Protein AF-W2K6X1-F1 (afdb_monomer)

Radius of gyration: 12.88 Å; Cα contacts (8 Å, |Δi|>4): 106; chains: 1; bounding box: 32×16×34 Å

Secondary structure (DSSP, 8-state):
-EEES---TTTT-S--SSPPTTSS------S-HHHHHHHHHHHHHTT---EEE--SHHHH--

InterPro domains:
  IPR013108 Amidohydrolase 3 [PF07969] (1-61)

pLDDT: mean 97.3, std 2.52, range [80.06, 98.62]

Mean predicted aligned error: 2.1 Å

Foldseek 3Di:
DEEEQWDDVVVLQQAEPQHDPPDRRRHHGPDDPVRVVVVVVVQVVVVHDYDYDHDYPVSVPD

Organism: Phytophthora nicotianae (NCBI:txid4792)

Sequence (62 aa):
MKIFSDGSLGAETAALRAPYKGTSNKGILMNSDEDLVKKISDANEAGYRVEIHAIGTSATNR

Nearest PDB structures (foldseek):
  3icj-assembly1_A  TM=9.303E-01  e=2.545E-04  Pyrococcus furiosus
  3igh-assembly1_X-2  TM=8.755E-01  e=2.378E-04  Pyrococcus horikoshii
  3v7e-assembly1_A  TM=7.888E-01  e=5.631E+00  Bacillus subtilis
  7m2u-assembly1_7  TM=4.379E-01  e=5.263E+00  Saccharomyces cerevisiae S288C

Structure (mmCIF, N/CA/C/O backbone):
data_AF-W2K6X1-F1
#
_entry.id   AF-W2K6X1-F1
#
loop_
_atom_site.group_PDB
_atom_site.id
_atom_site.type_symbol
_atom_site.label_atom_id
_atom_site.label_alt_id
_atom_site.label_comp_id
_atom_site.label_asym_id
_atom_site.label_entity_id
_atom_site.label_seq_id
_atom_site.pdbx_PDB_ins_code
_atom_site.Cartn_x
_atom_site.Cartn_y
_atom_site.Cartn_z
_atom_site.occupancy
_atom_site.B_iso_or_equiv
_atom_site.auth_seq_id
_atom_site.auth_comp_id
_atom_site.auth_asym_id
_atom_site.auth_atom_id
_atom_site.pdbx_PDB_model_num
ATOM 1 N N . MET A 1 1 ? -13.884 5.689 8.161 1.00 93.69 1 MET A N 1
ATOM 2 C CA . MET A 1 1 ? -12.419 5.864 8.100 1.00 93.69 1 MET A CA 1
ATOM 3 C C . MET A 1 1 ? -11.909 5.312 6.779 1.00 93.69 1 MET A C 1
ATOM 5 O O . MET A 1 1 ? -12.299 4.210 6.411 1.00 93.69 1 MET A O 1
ATOM 9 N N . LYS A 1 2 ? -11.062 6.065 6.072 1.00 97.19 2 LYS A N 1
ATOM 10 C CA . LYS A 1 2 ? -10.394 5.610 4.848 1.00 97.19 2 LYS A CA 1
ATOM 11 C C . LYS A 1 2 ? -8.923 5.336 5.151 1.00 97.19 2 LYS A C 1
ATOM 13 O O . LYS A 1 2 ? -8.250 6.208 5.692 1.00 97.19 2 LYS A O 1
ATOM 18 N N . ILE A 1 3 ? -8.446 4.145 4.805 1.00 97.44 3 ILE A N 1
ATOM 19 C CA . ILE A 1 3 ? -7.049 3.725 4.952 1.00 97.44 3 ILE A CA 1
ATOM 20 C C . ILE A 1 3 ? -6.467 3.459 3.560 1.00 97.44 3 ILE A C 1
ATOM 22 O O . ILE A 1 3 ? -7.156 2.935 2.684 1.00 97.44 3 ILE A O 1
ATOM 26 N N . PHE A 1 4 ? -5.202 3.818 3.359 1.00 97.69 4 PHE A N 1
ATOM 27 C CA . PHE A 1 4 ? -4.426 3.455 2.175 1.00 97.69 4 PHE A CA 1
ATOM 28 C C . PHE A 1 4 ? -3.351 2.458 2.591 1.00 97.69 4 PHE A C 1
ATOM 30 O O . PHE A 1 4 ? -2.534 2.760 3.463 1.00 97.69 4 PHE A O 1
ATOM 37 N N . SER A 1 5 ? -3.388 1.263 2.008 1.00 97.44 5 SER A N 1
ATOM 38 C CA . SER A 1 5 ? -2.389 0.217 2.248 1.00 97.44 5 SER A CA 1
ATOM 39 C C . SER A 1 5 ? -1.202 0.332 1.294 1.00 97.44 5 SER A C 1
ATOM 41 O O . SER A 1 5 ? -0.097 -0.081 1.646 1.00 97.44 5 SER A O 1
ATOM 43 N N . ASP A 1 6 ? -1.415 0.919 0.118 1.00 98.44 6 ASP A N 1
ATOM 44 C CA . ASP A 1 6 ? -0.401 1.180 -0.897 1.00 98.44 6 ASP A CA 1
ATOM 45 C C . ASP A 1 6 ? -0.793 2.334 -1.838 1.00 98.44 6 ASP A C 1
ATOM 47 O O . ASP A 1 6 ? -1.786 3.034 -1.621 1.00 98.44 6 ASP A O 1
ATOM 51 N N . GLY A 1 7 ? 0.039 2.568 -2.858 1.00 98.31 7 GLY A N 1
ATOM 52 C CA . GLY A 1 7 ? -0.172 3.601 -3.869 1.00 98.31 7 GLY A CA 1
ATOM 53 C C . GLY A 1 7 ? -0.935 3.114 -5.104 1.00 98.31 7 GLY A C 1
ATOM 54 O O . GLY A 1 7 ? -2.029 2.561 -5.014 1.00 98.31 7 GLY A 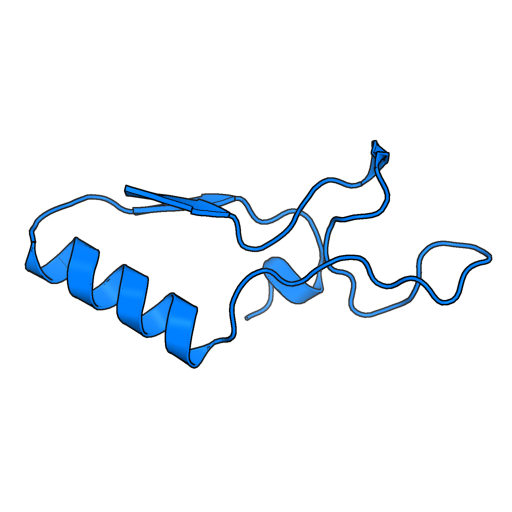O 1
ATOM 55 N N . SER A 1 8 ? -0.374 3.367 -6.289 1.00 98.50 8 SER A N 1
ATOM 56 C CA . SER A 1 8 ? -0.990 3.032 -7.581 1.00 98.50 8 SER A CA 1
ATOM 57 C C . SER A 1 8 ? -0.016 2.335 -8.529 1.00 98.50 8 SER A C 1
ATOM 59 O O . SER A 1 8 ? 1.199 2.477 -8.392 1.00 98.50 8 SER A O 1
ATOM 61 N N . LEU A 1 9 ? -0.547 1.606 -9.517 1.00 98.25 9 LEU A N 1
ATOM 62 C CA . LEU A 1 9 ? 0.271 0.968 -10.557 1.00 98.25 9 LEU A CA 1
ATOM 63 C C . LEU A 1 9 ? 0.965 1.996 -11.458 1.00 98.25 9 LEU A C 1
ATOM 65 O O . LEU A 1 9 ? 2.131 1.819 -11.785 1.00 98.25 9 LEU A O 1
ATOM 69 N N . GLY A 1 10 ? 0.269 3.075 -11.839 1.00 97.88 10 GLY A N 1
ATOM 70 C CA . GLY A 1 10 ? 0.798 4.075 -12.776 1.00 97.88 10 GLY A CA 1
ATOM 71 C C . GLY A 1 10 ? 2.004 4.848 -12.240 1.00 97.88 10 GLY A C 1
ATOM 72 O O . GLY A 1 10 ? 2.874 5.229 -13.012 1.00 97.88 10 GLY A O 1
ATOM 73 N N . ALA A 1 11 ? 2.079 5.039 -10.921 1.00 98.00 11 ALA A N 1
ATOM 74 C CA . ALA A 1 11 ? 3.233 5.641 -10.254 1.00 98.00 11 ALA A CA 1
ATOM 75 C C . ALA A 1 11 ? 4.237 4.597 -9.723 1.00 98.00 11 ALA A C 1
ATOM 77 O O . ALA A 1 11 ? 5.135 4.959 -8.972 1.00 98.00 11 ALA A O 1
ATOM 78 N N . GLU A 1 12 ? 4.044 3.309 -10.029 1.00 98.31 12 GLU A N 1
ATOM 79 C CA . GLU A 1 12 ? 4.818 2.179 -9.489 1.00 98.31 12 GLU A CA 1
ATOM 80 C C . GLU A 1 12 ? 4.933 2.153 -7.951 1.00 98.31 12 GLU A C 1
ATOM 82 O O . GLU A 1 12 ? 5.947 1.749 -7.378 1.00 98.31 12 GLU A O 1
ATOM 87 N N . THR A 1 13 ? 3.880 2.590 -7.258 1.00 98.56 13 THR A N 1
ATOM 88 C CA . THR A 1 13 ? 3.819 2.640 -5.786 1.00 98.56 13 THR A CA 1
ATOM 89 C C . THR A 1 13 ? 2.848 1.627 -5.187 1.00 98.56 13 THR A C 1
ATOM 91 O O . THR A 1 13 ? 2.862 1.435 -3.973 1.00 98.56 13 THR A O 1
ATOM 94 N N . ALA A 1 14 ? 2.035 0.942 -5.998 1.00 98.62 14 ALA 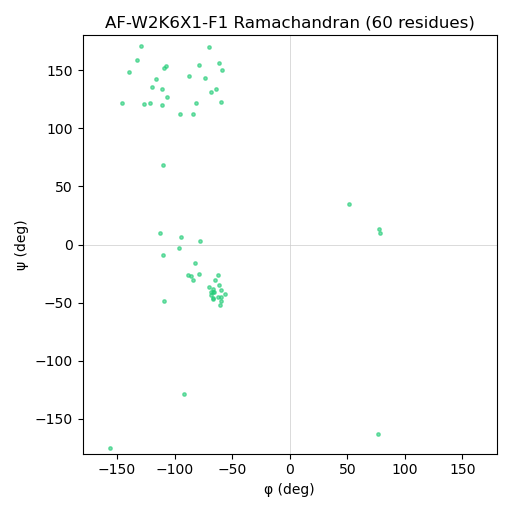A N 1
ATOM 95 C CA . ALA A 1 14 ? 1.255 -0.199 -5.522 1.00 98.62 14 ALA A CA 1
ATOM 96 C C . ALA A 1 14 ? 2.198 -1.330 -5.081 1.00 98.62 14 ALA A C 1
ATOM 98 O O . ALA A 1 14 ? 3.162 -1.639 -5.786 1.00 98.62 14 ALA A O 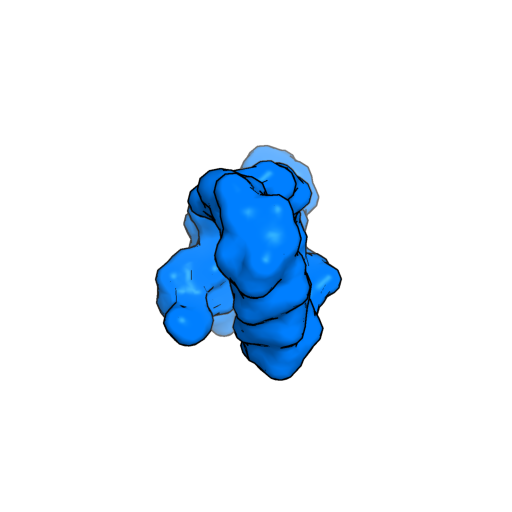1
ATOM 99 N N . ALA A 1 15 ? 1.945 -1.926 -3.917 1.00 98.44 15 ALA A N 1
ATOM 100 C CA . ALA A 1 15 ? 2.880 -2.841 -3.266 1.00 98.44 15 ALA A CA 1
ATOM 101 C C . ALA A 1 15 ? 2.746 -4.265 -3.825 1.00 98.44 15 ALA A C 1
ATOM 103 O O . ALA A 1 15 ? 1.738 -4.938 -3.608 1.00 98.44 15 ALA A O 1
ATOM 104 N N . LEU A 1 16 ? 3.763 -4.758 -4.529 1.00 98.31 16 LEU A N 1
ATOM 105 C CA . LEU A 1 16 ? 3.750 -6.049 -5.221 1.00 98.31 16 LEU A CA 1
ATOM 106 C C . LEU A 1 16 ? 4.651 -7.083 -4.533 1.00 98.31 16 LEU A C 1
ATOM 108 O O . LEU A 1 16 ? 5.663 -6.750 -3.915 1.00 98.31 16 LEU A O 1
ATOM 112 N N . ARG A 1 17 ? 4.315 -8.373 -4.663 1.00 97.12 17 ARG A N 1
ATOM 113 C CA . ARG A 1 17 ? 5.166 -9.471 -4.155 1.00 97.12 17 ARG A CA 1
ATOM 114 C C . ARG A 1 17 ? 6.452 -9.624 -4.981 1.00 97.12 17 ARG A C 1
ATOM 116 O O . ARG A 1 17 ? 7.532 -9.892 -4.439 1.00 97.12 17 ARG A O 1
ATOM 123 N N . ALA A 1 18 ? 6.334 -9.405 -6.288 1.00 97.31 18 ALA A N 1
ATOM 124 C CA . ALA A 1 18 ? 7.431 -9.380 -7.250 1.00 97.31 18 ALA A CA 1
ATOM 125 C C . ALA A 1 18 ? 7.711 -7.940 -7.722 1.00 97.31 18 ALA A C 1
ATOM 127 O O . ALA A 1 18 ? 6.794 -7.122 -7.688 1.00 97.31 18 ALA A O 1
ATOM 128 N N . PRO A 1 19 ? 8.944 -7.617 -8.155 1.00 98.31 19 PRO A N 1
ATOM 129 C CA . PRO A 1 19 ? 9.259 -6.283 -8.658 1.00 98.31 19 PRO A CA 1
ATOM 130 C C . PRO A 1 19 ? 8.458 -5.894 -9.903 1.00 98.31 19 PRO A C 1
ATOM 132 O O . PRO A 1 19 ? 8.033 -6.757 -10.678 1.00 98.31 19 PRO A O 1
ATOM 135 N N . TYR A 1 20 ? 8.315 -4.588 -10.123 1.00 98.25 20 TYR A N 1
ATOM 136 C CA . TYR A 1 20 ? 7.859 -4.048 -11.400 1.00 98.25 20 TYR A CA 1
ATOM 137 C C . TYR A 1 20 ? 8.810 -4.473 -12.527 1.00 98.25 20 TYR A C 1
ATOM 139 O O . TYR A 1 20 ? 10.002 -4.728 -12.328 1.00 98.25 20 TYR A O 1
ATOM 147 N N . LYS A 1 21 ? 8.267 -4.605 -13.740 1.00 97.75 21 LYS A N 1
ATOM 148 C CA . LYS A 1 21 ? 9.003 -5.162 -14.878 1.00 97.75 21 LYS A CA 1
ATOM 149 C C . LYS A 1 21 ? 10.255 -4.331 -15.173 1.00 97.75 21 LYS A C 1
ATOM 151 O O . LYS A 1 21 ? 10.157 -3.155 -15.492 1.00 97.75 21 LYS A O 1
ATOM 156 N N . GLY A 1 22 ? 11.418 -4.982 -15.146 1.00 97.75 22 GLY A N 1
ATOM 157 C CA . GLY A 1 22 ? 12.700 -4.342 -15.456 1.00 97.75 22 GLY A CA 1
ATOM 158 C C . GLY A 1 22 ? 13.280 -3.500 -14.318 1.00 97.75 22 GLY A C 1
ATOM 159 O O . GLY A 1 22 ? 14.261 -2.797 -14.541 1.00 97.75 22 GLY A O 1
ATOM 160 N N . THR A 1 23 ? 12.712 -3.571 -13.112 1.00 97.94 23 THR A N 1
ATOM 161 C CA . THR A 1 23 ? 13.192 -2.825 -11.945 1.00 97.94 23 THR A CA 1
ATOM 162 C C . THR A 1 23 ? 13.380 -3.752 -10.739 1.00 97.94 23 THR A C 1
ATOM 164 O O . THR A 1 23 ? 13.002 -4.925 -10.756 1.00 97.94 23 THR A O 1
ATOM 167 N N . SER A 1 24 ? 13.986 -3.231 -9.671 1.00 98.19 24 SER A N 1
ATOM 168 C CA . SER A 1 24 ? 13.980 -3.849 -8.337 1.00 98.19 24 SER A CA 1
ATOM 169 C C . SER A 1 24 ? 12.881 -3.279 -7.430 1.00 98.19 24 SER A C 1
ATOM 171 O O . SER A 1 24 ? 12.712 -3.744 -6.302 1.00 98.19 24 SER A O 1
ATOM 173 N N . ASN A 1 25 ? 12.130 -2.283 -7.915 1.00 98.38 25 ASN A N 1
ATOM 174 C CA . ASN A 1 25 ? 11.078 -1.605 -7.172 1.00 98.38 25 ASN A CA 1
ATOM 175 C C . ASN A 1 25 ? 9.901 -2.562 -6.945 1.00 98.38 25 ASN A C 1
ATOM 177 O O . ASN A 1 25 ? 9.428 -3.197 -7.884 1.00 98.38 25 ASN A O 1
ATOM 181 N N . LYS A 1 26 ? 9.408 -2.651 -5.708 1.00 98.50 26 LYS A N 1
ATOM 182 C CA . LYS A 1 26 ? 8.221 -3.441 -5.333 1.00 98.50 26 LYS A CA 1
ATOM 183 C C . LYS A 1 26 ? 7.038 -2.571 -4.897 1.00 98.50 26 LYS A C 1
ATOM 185 O O . LYS A 1 26 ? 6.049 -3.101 -4.399 1.00 98.50 26 LYS A O 1
ATOM 190 N N . GLY A 1 27 ? 7.121 -1.259 -5.090 1.00 98.38 27 GLY A N 1
ATOM 191 C CA . GLY A 1 27 ? 6.154 -0.292 -4.589 1.00 98.38 27 GLY A CA 1
ATOM 192 C C . GLY A 1 27 ? 6.312 -0.021 -3.095 1.00 98.38 27 GLY A C 1
ATOM 193 O O . GLY A 1 27 ? 7.353 -0.308 -2.502 1.00 98.38 27 GLY A O 1
ATOM 194 N N . ILE A 1 28 ? 5.275 0.562 -2.490 1.00 98.25 28 ILE A N 1
ATOM 195 C CA . ILE A 1 28 ? 5.315 1.075 -1.118 1.00 98.25 28 ILE A CA 1
ATOM 196 C C . ILE A 1 28 ? 4.164 0.474 -0.322 1.00 98.25 28 ILE A C 1
ATOM 198 O O . ILE A 1 28 ? 2.996 0.682 -0.645 1.00 98.25 28 ILE A O 1
ATOM 202 N N . LEU A 1 29 ? 4.507 -0.232 0.751 1.00 97.00 29 LEU A N 1
ATOM 203 C CA . LEU A 1 29 ? 3.551 -0.748 1.719 1.00 97.00 29 LEU A CA 1
ATOM 204 C C . LEU A 1 29 ? 3.445 0.249 2.876 1.00 97.00 29 LEU A C 1
ATOM 206 O O . LEU A 1 29 ? 4.417 0.472 3.592 1.00 97.00 29 LEU A O 1
ATOM 210 N N . MET A 1 30 ? 2.289 0.893 3.019 1.00 97.44 30 MET A N 1
ATOM 211 C CA . MET A 1 30 ? 2.144 2.076 3.880 1.00 97.44 30 MET A CA 1
ATOM 212 C C . MET A 1 30 ? 1.946 1.756 5.365 1.00 97.44 30 MET A C 1
ATOM 214 O O . MET A 1 30 ? 2.077 2.644 6.202 1.00 97.44 30 MET A O 1
ATOM 218 N N . ASN A 1 31 ? 1.600 0.513 5.700 1.00 95.25 31 ASN A N 1
ATOM 219 C CA . ASN A 1 31 ? 1.350 0.073 7.073 1.00 95.25 31 ASN A CA 1
ATOM 220 C C . ASN A 1 31 ? 1.956 -1.320 7.275 1.00 95.25 31 ASN A C 1
ATOM 222 O O . ASN A 1 31 ? 1.966 -2.121 6.335 1.00 95.25 31 ASN A O 1
ATOM 226 N N . SER A 1 32 ? 2.413 -1.636 8.486 1.00 95.56 32 SER A N 1
ATOM 227 C CA . SER A 1 32 ? 2.585 -3.034 8.896 1.00 95.56 32 SER A CA 1
ATOM 228 C C . SER A 1 32 ? 1.219 -3.710 9.078 1.00 95.56 32 SER A C 1
ATOM 230 O O . SER A 1 32 ? 0.178 -3.043 9.048 1.00 95.56 32 SER A O 1
ATOM 232 N N . ASP A 1 33 ? 1.211 -5.034 9.241 1.00 95.06 33 ASP A N 1
ATOM 233 C CA . ASP A 1 33 ? -0.025 -5.770 9.532 1.00 95.06 33 ASP A CA 1
ATOM 234 C C . ASP A 1 33 ? -0.572 -5.381 10.907 1.00 95.06 33 ASP A C 1
ATOM 236 O O . ASP A 1 33 ? -1.766 -5.122 11.056 1.00 95.06 33 ASP A O 1
ATOM 240 N N . GLU A 1 34 ? 0.314 -5.221 11.890 1.00 97.25 34 GLU A N 1
ATOM 241 C CA . GLU A 1 34 ? -0.034 -4.812 13.247 1.00 97.25 34 GLU A CA 1
ATOM 242 C C . GLU A 1 34 ? -0.663 -3.412 13.272 1.00 97.25 34 GLU A C 1
ATOM 244 O O . GLU A 1 34 ? -1.709 -3.210 13.895 1.00 97.25 34 GLU A O 1
ATOM 249 N N . ASP A 1 35 ? -0.080 -2.452 12.546 1.00 96.62 35 ASP A N 1
ATOM 250 C CA . ASP A 1 35 ? -0.599 -1.084 12.472 1.00 96.62 35 ASP A CA 1
ATOM 251 C C . ASP A 1 35 ? -1.958 -1.033 11.767 1.00 96.62 35 ASP A C 1
ATOM 253 O O . ASP A 1 35 ? -2.841 -0.265 12.163 1.00 96.62 35 ASP A O 1
ATOM 257 N N . LEU A 1 36 ? -2.138 -1.836 10.713 1.00 96.25 36 LEU A N 1
ATOM 258 C CA . LEU A 1 36 ? -3.396 -1.904 9.978 1.00 96.25 36 LEU A CA 1
ATOM 259 C C . LEU A 1 36 ? -4.508 -2.496 10.851 1.00 96.25 36 LEU A C 1
ATOM 261 O O . LEU A 1 36 ? -5.584 -1.903 10.943 1.00 96.25 36 LEU A O 1
ATOM 265 N N . VAL A 1 37 ? -4.234 -3.610 11.537 1.00 97.31 37 VAL A N 1
ATOM 266 C CA . VAL A 1 37 ? -5.175 -4.247 12.472 1.00 97.31 37 VAL A CA 1
ATOM 267 C C . VAL A 1 37 ? -5.549 -3.286 13.592 1.00 97.31 37 VAL A C 1
ATOM 269 O O . VAL A 1 37 ? -6.736 -3.125 13.882 1.00 97.31 37 VAL A O 1
ATOM 272 N N . LYS A 1 38 ? -4.569 -2.581 14.170 1.00 98.00 38 LYS A N 1
ATOM 273 C CA . LYS A 1 38 ? -4.839 -1.599 15.220 1.00 98.00 38 LYS A CA 1
ATOM 274 C C . LYS A 1 38 ? -5.770 -0.488 14.728 1.00 98.00 38 LYS A C 1
ATOM 276 O O . LYS A 1 38 ? -6.773 -0.208 15.375 1.00 98.00 38 LYS A O 1
ATOM 281 N N . LYS A 1 39 ? -5.488 0.113 13.565 1.00 97.31 39 LYS A N 1
ATOM 282 C CA . LYS A 1 39 ? -6.333 1.176 12.984 1.00 97.31 39 LYS A CA 1
ATOM 283 C C . LYS A 1 39 ? -7.760 0.698 12.708 1.00 97.31 39 LYS A C 1
ATOM 285 O O . LYS A 1 39 ? -8.704 1.455 12.922 1.00 97.31 39 LYS A O 1
ATOM 290 N N . ILE A 1 40 ? -7.922 -0.542 12.240 1.00 97.75 40 ILE A N 1
ATOM 291 C CA . ILE A 1 40 ? -9.240 -1.148 12.010 1.00 97.75 40 ILE A CA 1
ATOM 292 C C . ILE A 1 40 ? -9.978 -1.354 13.338 1.00 97.75 40 ILE A C 1
ATOM 294 O O . ILE A 1 40 ? -11.151 -0.992 13.418 1.00 97.75 40 ILE A O 1
ATOM 298 N N . SER A 1 41 ? -9.305 -1.886 14.367 1.00 98.19 41 SER A N 1
ATOM 299 C CA . SER A 1 41 ? -9.899 -2.097 15.697 1.00 98.19 41 SER A CA 1
ATOM 300 C C . SER A 1 41 ? -10.355 -0.779 16.310 1.00 98.19 41 SER A C 1
ATOM 302 O O . SER A 1 41 ? -11.534 -0.637 16.625 1.00 98.19 41 SER A O 1
ATOM 304 N N . ASP A 1 42 ? -9.463 0.218 16.360 1.00 98.38 42 ASP A N 1
ATOM 305 C CA . ASP A 1 42 ? -9.756 1.547 16.905 1.00 98.38 42 ASP A CA 1
ATOM 306 C C . ASP A 1 42 ? -10.965 2.187 16.185 1.00 98.38 42 ASP A C 1
ATOM 308 O O . ASP A 1 42 ? -11.852 2.769 16.811 1.00 98.38 42 ASP A O 1
ATOM 312 N N . ALA A 1 43 ? -11.035 2.071 14.850 1.00 98.12 43 ALA A N 1
ATOM 313 C CA . ALA A 1 43 ? -12.143 2.614 14.066 1.00 98.12 43 ALA A CA 1
ATOM 314 C C . ALA A 1 43 ? -13.466 1.879 14.318 1.00 98.12 43 ALA A C 1
ATOM 316 O O . ALA A 1 43 ? -14.513 2.524 14.400 1.00 98.12 43 ALA A O 1
ATOM 317 N N . ASN A 1 44 ? -13.419 0.553 14.435 1.00 98.06 44 ASN A N 1
ATOM 318 C CA . ASN A 1 44 ? -14.590 -0.271 14.702 1.00 98.06 44 ASN A CA 1
ATOM 319 C C . ASN A 1 44 ? -15.143 -0.032 16.116 1.00 98.06 44 ASN A C 1
ATOM 321 O O . ASN A 1 44 ? -16.349 0.137 16.274 1.00 98.06 44 ASN A O 1
ATOM 325 N N . GLU A 1 45 ? -14.275 0.056 17.128 1.00 98.50 45 GLU A N 1
ATOM 326 C CA . GLU A 1 45 ? -14.645 0.386 18.514 1.00 98.50 45 GLU A CA 1
ATOM 327 C C . GLU A 1 45 ? -15.286 1.774 18.624 1.00 98.50 45 GLU A C 1
ATOM 329 O O . GLU A 1 45 ? -16.238 1.969 19.377 1.00 98.50 45 GLU A O 1
ATOM 334 N N . ALA A 1 46 ? -14.8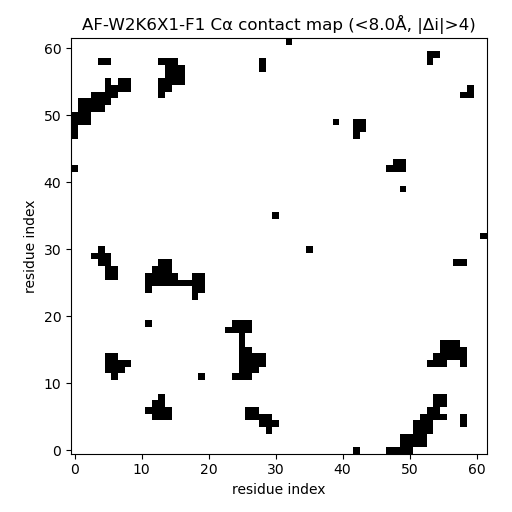27 2.725 17.809 1.00 98.19 46 ALA A N 1
ATOM 335 C CA . ALA A 1 46 ? -15.424 4.052 17.698 1.00 98.19 46 ALA A CA 1
ATOM 336 C C . ALA A 1 46 ? -16.713 4.093 16.843 1.00 98.19 46 ALA A C 1
ATOM 338 O O . ALA A 1 46 ? -17.267 5.171 16.621 1.00 98.19 46 ALA A O 1
ATOM 339 N N . GLY A 1 47 ? -17.201 2.949 16.347 1.00 98.38 47 GLY A N 1
ATOM 340 C CA . GLY A 1 47 ? -18.439 2.841 15.567 1.00 9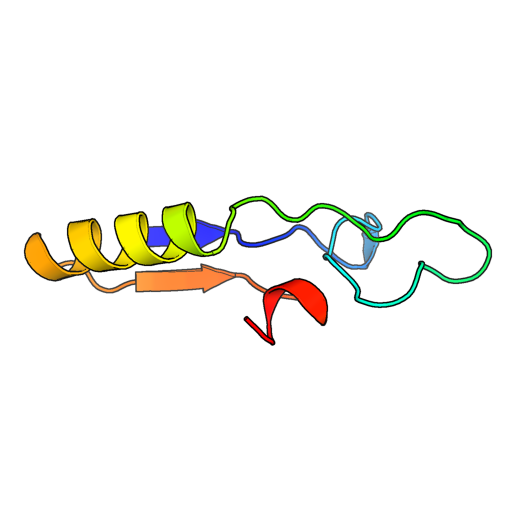8.38 47 GLY A CA 1
ATOM 341 C C . GLY A 1 47 ? -18.324 3.284 14.103 1.00 98.38 47 GLY A C 1
ATOM 342 O O . GLY A 1 47 ? -19.342 3.460 13.429 1.00 98.38 47 GLY A O 1
ATOM 343 N N . TYR A 1 48 ? -17.109 3.471 13.578 1.00 98.12 48 TYR A N 1
ATOM 344 C CA . TYR A 1 48 ? -16.897 3.859 12.186 1.00 98.12 48 TYR A CA 1
ATOM 345 C C . TYR A 1 48 ? -16.820 2.652 11.247 1.00 98.12 48 TYR A C 1
ATOM 347 O O . TYR A 1 48 ? -16.206 1.629 11.534 1.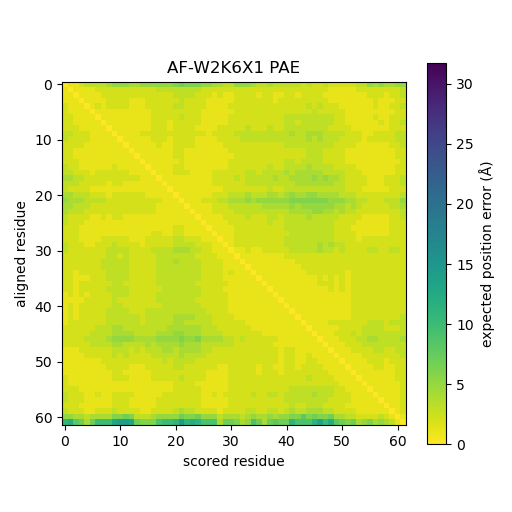00 98.12 48 TYR A O 1
ATOM 355 N N . ARG A 1 49 ? -17.345 2.823 10.030 1.00 97.94 49 ARG A N 1
ATOM 356 C CA . ARG A 1 49 ? -17.056 1.926 8.903 1.00 97.94 49 ARG A CA 1
ATOM 357 C C . ARG A 1 49 ? -15.645 2.174 8.375 1.00 97.94 49 ARG A C 1
ATOM 359 O O . ARG A 1 49 ? -15.208 3.328 8.306 1.00 97.94 49 ARG A O 1
ATOM 366 N N . VAL A 1 50 ? -14.960 1.113 7.956 1.00 97.81 50 VAL A N 1
ATOM 367 C CA . VAL A 1 50 ? -13.617 1.184 7.368 1.00 97.81 50 VAL A CA 1
ATOM 368 C C . VAL A 1 50 ? -13.667 0.839 5.884 1.00 97.81 50 VAL A C 1
ATOM 370 O O . VAL A 1 50 ? -14.280 -0.149 5.488 1.00 97.81 50 VAL A O 1
ATOM 373 N N . GLU A 1 51 ? -12.988 1.648 5.079 1.00 98.19 51 GLU A N 1
ATOM 374 C CA . GLU A 1 51 ? -12.668 1.358 3.685 1.00 98.19 51 GLU A CA 1
ATOM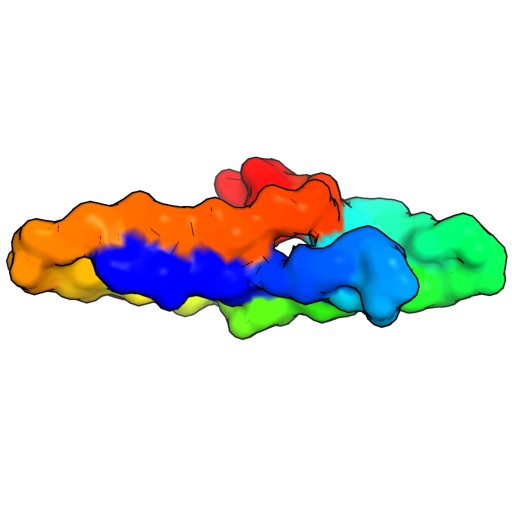 375 C C . GLU A 1 51 ? -11.152 1.350 3.516 1.00 98.19 51 GLU A C 1
ATOM 377 O O . GLU A 1 51 ? -10.466 2.253 4.004 1.00 98.19 51 GLU A O 1
ATOM 382 N N . ILE A 1 52 ? -10.630 0.358 2.798 1.00 97.50 52 ILE A N 1
ATOM 383 C CA . ILE A 1 52 ? -9.193 0.183 2.594 1.00 97.50 52 ILE A CA 1
ATOM 384 C C . ILE A 1 52 ? -8.908 0.206 1.097 1.00 97.50 52 ILE A C 1
ATOM 386 O O . ILE A 1 52 ? -9.457 -0.583 0.333 1.00 97.50 52 ILE A O 1
ATOM 390 N N . HIS A 1 53 ? -8.055 1.137 0.680 1.00 98.38 53 HIS A N 1
ATOM 391 C CA . HIS A 1 53 ? -7.468 1.142 -0.654 1.00 98.38 53 HIS A CA 1
ATOM 392 C C . HIS A 1 53 ? -6.285 0.175 -0.684 1.00 98.38 53 HIS A C 1
ATOM 394 O O . HIS A 1 53 ? -5.338 0.347 0.086 1.00 98.38 53 HIS A O 1
ATOM 400 N N . ALA A 1 54 ? -6.348 -0.810 -1.576 1.00 98.06 54 ALA A N 1
ATOM 401 C CA . ALA A 1 54 ? -5.277 -1.763 -1.834 1.00 98.06 54 ALA A CA 1
ATOM 402 C C . ALA A 1 54 ? -5.284 -2.139 -3.322 1.00 98.06 54 ALA A C 1
ATOM 404 O O . ALA A 1 54 ? -6.300 -2.619 -3.827 1.00 98.06 54 ALA A O 1
ATOM 405 N N . ILE A 1 55 ? -4.172 -1.913 -4.024 1.00 98.50 55 ILE A N 1
ATOM 406 C CA . ILE A 1 55 ? -4.034 -2.250 -5.451 1.00 98.50 55 ILE A CA 1
ATOM 407 C C . ILE A 1 55 ? -3.078 -3.424 -5.658 1.00 98.50 55 ILE A C 1
ATOM 409 O O . ILE A 1 55 ? -3.366 -4.353 -6.411 1.00 98.50 55 ILE A O 1
ATOM 413 N N . GLY A 1 56 ? -1.910 -3.369 -5.034 1.00 98.19 56 GLY A N 1
ATOM 414 C CA . GLY A 1 56 ? -0.837 -4.319 -5.249 1.00 98.19 56 GLY A CA 1
ATOM 415 C C . GLY A 1 56 ? -1.045 -5.639 -4.508 1.00 98.19 56 GLY A C 1
ATOM 416 O O . GLY A 1 56 ? -1.681 -5.705 -3.460 1.00 98.19 56 GLY A O 1
ATOM 417 N N . THR A 1 57 ? -0.450 -6.711 -5.034 1.00 97.88 57 THR A N 1
AT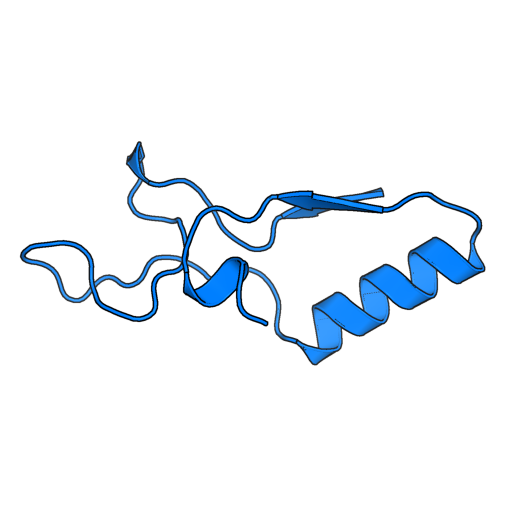OM 418 C CA . THR A 1 57 ? -0.611 -8.078 -4.501 1.00 97.88 57 THR A CA 1
ATOM 419 C C . THR A 1 57 ? -0.104 -8.269 -3.071 1.00 97.88 57 THR A C 1
ATOM 421 O O . THR A 1 57 ? -0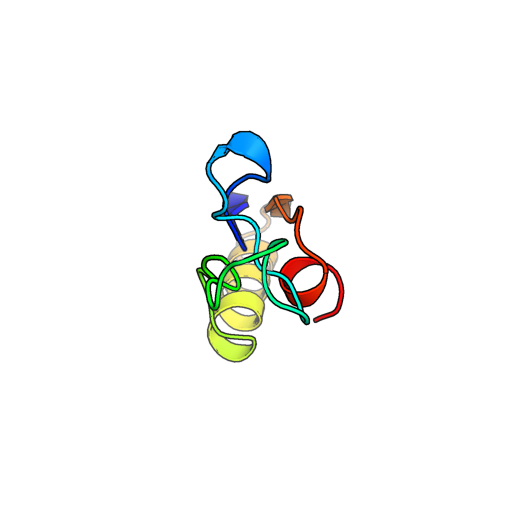.588 -9.156 -2.370 1.00 97.88 57 THR A O 1
ATOM 424 N N . SER A 1 58 ? 0.864 -7.468 -2.620 1.00 96.94 58 SER A N 1
ATOM 425 C CA . SER A 1 58 ? 1.296 -7.461 -1.217 1.00 96.94 58 SER A CA 1
ATOM 426 C C . SER A 1 58 ? 0.336 -6.676 -0.325 1.00 96.94 58 SER A C 1
ATOM 428 O O . SER A 1 58 ? 0.268 -6.956 0.862 1.00 96.94 58 SER A O 1
ATOM 430 N N . ALA A 1 59 ? -0.409 -5.712 -0.873 1.00 97.12 59 ALA A N 1
ATOM 431 C CA . ALA A 1 59 ? -1.399 -4.940 -0.129 1.00 97.12 59 ALA A CA 1
ATOM 432 C C . ALA A 1 59 ? -2.766 -5.641 -0.034 1.00 97.12 59 ALA A C 1
ATOM 434 O O . ALA A 1 59 ? -3.463 -5.443 0.955 1.00 97.12 59 ALA A O 1
ATOM 435 N N . THR A 1 60 ? -3.154 -6.448 -1.030 1.00 96.69 60 THR A N 1
ATOM 436 C CA . THR A 1 60 ? -4.446 -7.165 -1.038 1.00 96.69 60 THR A CA 1
ATOM 437 C C . THR A 1 60 ? -4.414 -8.505 -0.302 1.00 96.69 60 THR A C 1
ATOM 439 O O . THR A 1 60 ? -5.453 -8.949 0.173 1.00 96.69 60 THR A O 1
ATOM 442 N N . ASN A 1 61 ? -3.252 -9.165 -0.219 1.00 91.50 61 ASN A N 1
ATOM 443 C CA . ASN A 1 61 ? -3.111 -10.495 0.386 1.00 91.50 61 ASN A CA 1
ATOM 444 C C . ASN A 1 61 ? -2.336 -10.409 1.705 1.00 91.50 61 ASN A C 1
ATOM 446 O O . ASN A 1 61 ? -1.185 -10.869 1.763 1.00 91.50 61 ASN A O 1
ATOM 450 N N . ARG A 1 62 ? -2.974 -9.787 2.698 1.00 80.06 62 ARG A N 1
ATOM 451 C CA . ARG A 1 62 ? -2.465 -9.553 4.053 1.00 80.06 62 ARG A CA 1
ATOM 452 C C . ARG A 1 62 ? -3.256 -10.354 5.072 1.00 80.06 62 ARG A C 1
ATOM 454 O O . ARG A 1 62 ? -4.488 -10.454 4.876 1.00 80.06 62 ARG A O 1
#

Solvent-accessible surface area (backbone atoms only — not comparable to full-atom values): 3550 Å² total; per-residue (Å²): 85,84,46,62,35,30,52,38,72,93,76,57,23,18,11,33,83,59,51,47,92,97,51,85,52,32,40,39,69,67,56,55,72,68,57,48,52,47,55,50,49,57,36,48,77,72,71,43,65,80,48,74,45,52,72,16,62,48,42,66,69,116